Protein AF-A0A538M1I3-F1 (afdb_monomer)

Secondary structure (DSSP, 8-state):
-HHHHHHHHHHHHHHHHHHHHHHHH-TTHHHHHHHHHHHHHHTSSSSS-HHHHHIIIIITT--HHHHHHHHT-HHHHHHHHHHHHH-GGGTTSTTS--S-HHHHHHHHHHHHHHHHHHHHHHHHHHHHHHHHH-

Sequence (134 aa):
MLLALLVLLVFGTALGLVLSAVNVYLRDVQYLVEVGLLLWFWMTPIIYDWTKVHDKLVVSHHLTFLFQLYMANPLANIVLAFQRVLWPAGKGTIFYYSGDLYLRLAILLGCCLVFLWVGQRVFARSRGNFAQEL

Structure (mmCIF, N/CA/C/O backbone):
data_AF-A0A538M1I3-F1
#
_entry.id   AF-A0A538M1I3-F1
#
loop_
_atom_site.group_PDB
_atom_site.id
_atom_site.type_symbol
_atom_site.label_atom_id
_atom_site.label_alt_id
_atom_site.label_comp_id
_atom_site.label_asym_id
_atom_site.label_entity_id
_atom_site.label_seq_id
_atom_site.pdbx_PDB_ins_code
_atom_site.Cartn_x
_atom_site.Cartn_y
_atom_site.Cartn_z
_atom_site.occupancy
_atom_site.B_iso_or_equiv
_atom_site.auth_seq_id
_atom_site.auth_comp_id
_atom_site.auth_asym_id
_atom_site.auth_atom_id
_atom_site.pdbx_PDB_model_num
ATOM 1 N N . MET A 1 1 ? -4.756 -4.425 -15.610 1.00 82.56 1 MET A N 1
ATOM 2 C CA . MET A 1 1 ? -5.583 -3.315 -15.091 1.00 82.56 1 MET A CA 1
ATOM 3 C C . MET A 1 1 ? -6.663 -3.814 -14.147 1.00 82.56 1 MET A C 1
ATOM 5 O O . MET A 1 1 ? -6.556 -3.513 -12.971 1.00 82.56 1 MET A O 1
ATOM 9 N N . LEU A 1 2 ? -7.632 -4.619 -14.609 1.00 90.31 2 LEU A N 1
ATOM 10 C CA . LEU A 1 2 ? -8.751 -5.075 -13.767 1.00 90.31 2 LEU A CA 1
ATOM 11 C C . LEU A 1 2 ? -8.299 -5.737 -12.457 1.00 90.31 2 LEU A C 1
ATOM 13 O O . LEU A 1 2 ? -8.772 -5.368 -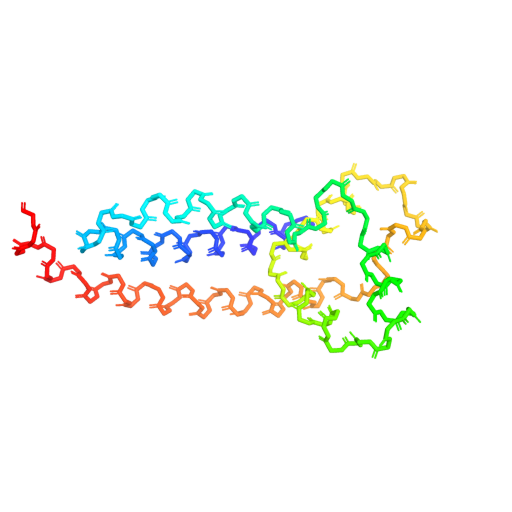11.392 1.00 90.31 2 LEU A O 1
ATOM 17 N N . LEU A 1 3 ? -7.324 -6.648 -12.523 1.00 91.56 3 LEU A N 1
ATOM 18 C CA . LEU A 1 3 ? -6.797 -7.312 -11.330 1.00 91.56 3 LEU A CA 1
ATOM 19 C C . LEU A 1 3 ? -6.197 -6.320 -10.317 1.00 91.56 3 LEU A C 1
ATOM 21 O O . LEU A 1 3 ? -6.478 -6.413 -9.133 1.00 91.56 3 LEU A O 1
ATOM 25 N N . ALA A 1 4 ? -5.428 -5.332 -10.780 1.00 92.69 4 ALA A N 1
ATOM 26 C CA . ALA A 1 4 ? -4.849 -4.309 -9.909 1.00 92.69 4 ALA A CA 1
ATOM 27 C C . ALA A 1 4 ? -5.924 -3.412 -9.274 1.00 92.69 4 ALA A C 1
ATOM 29 O O . ALA A 1 4 ? -5.816 -3.070 -8.101 1.00 92.69 4 ALA A O 1
ATOM 30 N N . LEU A 1 5 ? -6.981 -3.083 -10.026 1.00 94.31 5 LEU A N 1
ATOM 31 C CA . LEU A 1 5 ? -8.134 -2.348 -9.507 1.00 94.31 5 LEU A CA 1
ATOM 32 C C . LEU A 1 5 ? -8.855 -3.145 -8.411 1.00 94.31 5 LEU A C 1
ATOM 34 O O . LEU A 1 5 ? -9.174 -2.592 -7.365 1.00 94.31 5 LEU A O 1
ATOM 38 N N . LEU A 1 6 ? -9.070 -4.448 -8.621 1.00 95.50 6 LEU A N 1
ATOM 39 C CA . LEU A 1 6 ? -9.685 -5.320 -7.618 1.00 95.50 6 LEU A CA 1
ATOM 40 C C . LEU A 1 6 ? -8.845 -5.388 -6.341 1.00 95.50 6 LEU A C 1
ATOM 42 O O . LEU A 1 6 ? -9.389 -5.215 -5.254 1.00 95.50 6 LEU A O 1
ATOM 46 N N . VAL A 1 7 ? -7.526 -5.578 -6.462 1.00 95.25 7 VAL A N 1
ATOM 47 C CA . VAL A 1 7 ? -6.627 -5.578 -5.295 1.00 95.25 7 VAL A CA 1
ATOM 48 C C . VAL A 1 7 ? -6.711 -4.238 -4.562 1.00 95.25 7 VAL A C 1
ATOM 50 O O . VAL A 1 7 ? -6.848 -4.235 -3.343 1.00 95.25 7 VAL A O 1
ATOM 53 N N . LEU A 1 8 ? -6.700 -3.110 -5.282 1.00 95.81 8 LEU A N 1
ATOM 54 C CA . LEU A 1 8 ? -6.809 -1.774 -4.689 1.00 95.81 8 LEU A CA 1
ATOM 55 C C . LEU A 1 8 ? -8.115 -1.594 -3.905 1.00 95.81 8 LEU A C 1
ATOM 57 O O . LEU A 1 8 ? -8.081 -1.147 -2.761 1.00 95.81 8 LEU A O 1
ATOM 61 N N . LEU A 1 9 ? -9.253 -1.960 -4.499 1.00 96.69 9 LEU A N 1
ATOM 62 C CA . LEU A 1 9 ? -10.567 -1.818 -3.868 1.00 96.69 9 LEU A CA 1
ATOM 63 C C . LEU A 1 9 ? -10.700 -2.700 -2.624 1.00 96.69 9 LEU A C 1
ATOM 65 O O . LEU A 1 9 ? -11.142 -2.227 -1.577 1.00 96.69 9 LEU A O 1
ATOM 69 N N . VAL A 1 10 ? -10.293 -3.968 -2.721 1.00 96.50 10 VAL A N 1
ATOM 70 C CA . VAL A 1 10 ? -10.351 -4.919 -1.601 1.00 96.50 10 VAL A CA 1
ATOM 71 C C . VAL A 1 10 ? -9.416 -4.472 -0.478 1.00 96.50 10 VAL A C 1
ATOM 73 O O . VAL A 1 10 ? -9.839 -4.415 0.676 1.00 96.50 10 VAL A O 1
ATOM 76 N N . PHE A 1 11 ? -8.174 -4.106 -0.803 1.00 95.69 11 PHE A N 1
ATOM 77 C CA . PHE A 1 11 ? -7.192 -3.646 0.178 1.00 95.69 11 PHE A CA 1
ATOM 78 C C . PHE A 1 11 ? -7.628 -2.349 0.864 1.00 95.69 11 PHE A C 1
ATOM 80 O O . PHE A 1 11 ? -7.632 -2.284 2.092 1.00 95.69 11 PHE A O 1
ATOM 87 N N . GLY A 1 12 ? -8.048 -1.343 0.090 1.00 95.62 12 GLY A N 1
ATOM 88 C CA . GLY A 1 12 ? -8.517 -0.063 0.620 1.00 95.62 12 GLY A CA 1
ATOM 89 C C . GLY A 1 12 ? -9.741 -0.221 1.521 1.00 95.62 12 GLY A C 1
ATOM 90 O O . GLY A 1 12 ? -9.800 0.381 2.590 1.00 95.62 12 GLY A O 1
ATOM 91 N N . THR A 1 13 ? -10.677 -1.098 1.147 1.00 95.75 13 THR A N 1
ATOM 92 C CA . THR A 1 13 ? -11.867 -1.393 1.959 1.00 95.75 13 THR A CA 1
ATOM 93 C C . THR A 1 13 ? -11.501 -2.123 3.252 1.00 95.75 13 THR A C 1
ATOM 95 O O . THR A 1 13 ? -12.003 -1.772 4.317 1.00 95.75 13 THR A O 1
ATOM 98 N N . ALA A 1 14 ? -10.612 -3.117 3.188 1.00 95.06 14 ALA A N 1
ATOM 99 C CA . ALA A 1 14 ? -10.147 -3.846 4.367 1.00 95.06 14 ALA A CA 1
ATOM 100 C C . ALA A 1 14 ? -9.449 -2.913 5.363 1.00 95.06 14 ALA A C 1
ATOM 102 O O . ALA A 1 14 ? -9.763 -2.917 6.554 1.00 95.06 14 ALA A O 1
ATOM 103 N N . LEU A 1 15 ? -8.543 -2.076 4.858 1.00 94.12 15 LEU A N 1
ATOM 104 C CA . LEU A 1 15 ? -7.790 -1.118 5.653 1.00 94.12 15 LEU A CA 1
ATOM 105 C C . LEU A 1 15 ? -8.717 -0.040 6.234 1.00 94.12 15 LEU A C 1
ATOM 107 O O . LEU A 1 15 ? -8.643 0.236 7.428 1.00 94.12 15 LEU A O 1
ATOM 111 N N . GLY A 1 16 ? -9.648 0.494 5.439 1.00 93.44 16 GLY A N 1
ATOM 112 C CA . GLY A 1 16 ? -10.654 1.452 5.903 1.00 93.44 16 GLY A CA 1
ATOM 113 C C . GLY A 1 16 ? -11.568 0.885 6.993 1.00 93.44 16 GLY A C 1
ATOM 114 O O . GLY A 1 16 ? -11.818 1.559 7.991 1.00 93.44 16 GLY A O 1
ATOM 115 N N . LEU A 1 17 ? -12.011 -0.372 6.867 1.00 91.94 17 LEU A N 1
ATOM 116 C CA . LEU A 1 17 ? -12.801 -1.042 7.907 1.00 91.94 17 LEU A CA 1
ATOM 117 C C . LEU A 1 17 ? -12.026 -1.154 9.221 1.00 91.94 17 LEU A C 1
ATOM 119 O O . LEU A 1 17 ? -12.561 -0.805 10.271 1.00 91.94 17 LEU A O 1
ATOM 123 N N . VAL A 1 18 ? -10.768 -1.594 9.172 1.00 91.00 18 VAL A N 1
ATOM 124 C CA . VAL A 1 18 ? -9.937 -1.707 10.378 1.00 91.00 18 VAL A CA 1
ATOM 125 C C . VAL A 1 18 ? -9.692 -0.332 10.994 1.00 91.00 18 VAL A C 1
ATOM 127 O O . VAL A 1 18 ? -9.962 -0.147 12.176 1.00 91.00 18 VAL A O 1
ATOM 130 N N . LEU A 1 19 ? -9.247 0.648 10.207 1.00 91.06 19 LEU A N 1
ATOM 131 C CA . LEU A 1 19 ? -8.963 1.990 10.719 1.00 91.06 19 LEU A CA 1
ATOM 132 C C . LEU A 1 19 ? -10.205 2.676 11.285 1.00 91.06 19 LEU A C 1
ATOM 134 O O . LEU A 1 19 ? -10.114 3.292 12.341 1.00 91.06 19 LEU A O 1
ATOM 138 N N . SER A 1 20 ? -11.364 2.536 10.638 1.00 89.69 20 SER A N 1
ATOM 139 C CA . SER A 1 20 ? -12.614 3.105 11.152 1.00 89.69 20 SER A CA 1
ATOM 140 C C . SER A 1 20 ? -13.011 2.503 12.499 1.00 89.69 20 SER A C 1
ATOM 142 O O . SER A 1 20 ? -13.452 3.242 13.374 1.00 89.69 20 SER A O 1
ATOM 144 N N . ALA A 1 21 ? -12.794 1.197 12.705 1.00 87.75 21 ALA A N 1
ATOM 145 C CA . ALA A 1 21 ? -13.041 0.567 13.999 1.00 87.75 21 ALA A CA 1
ATOM 146 C C . ALA A 1 21 ? -12.116 1.120 15.087 1.00 87.75 21 ALA A C 1
ATOM 148 O O . ALA A 1 21 ? -12.577 1.381 16.193 1.00 87.75 21 ALA A O 1
ATOM 149 N N . VAL A 1 22 ? -10.828 1.311 14.782 1.00 87.31 22 VAL A N 1
ATOM 150 C CA . VAL A 1 22 ? -9.849 1.829 15.754 1.00 87.31 22 VAL A CA 1
ATOM 151 C C . VAL A 1 22 ? -10.090 3.313 16.047 1.00 87.31 22 VAL A C 1
ATOM 153 O O . VAL A 1 22 ? -9.980 3.726 17.198 1.00 87.31 22 VAL A O 1
ATOM 156 N N . ASN A 1 23 ? -10.477 4.102 15.044 1.00 88.00 23 ASN A N 1
ATOM 157 C CA . ASN A 1 23 ? -10.700 5.542 15.184 1.00 88.00 23 ASN A CA 1
ATOM 158 C C . ASN A 1 23 ? -11.813 5.899 16.184 1.00 88.00 23 ASN A C 1
ATOM 160 O O . ASN A 1 23 ? -11.778 6.976 16.770 1.00 88.00 23 ASN A O 1
ATOM 164 N N . VAL A 1 24 ? -12.791 5.009 16.398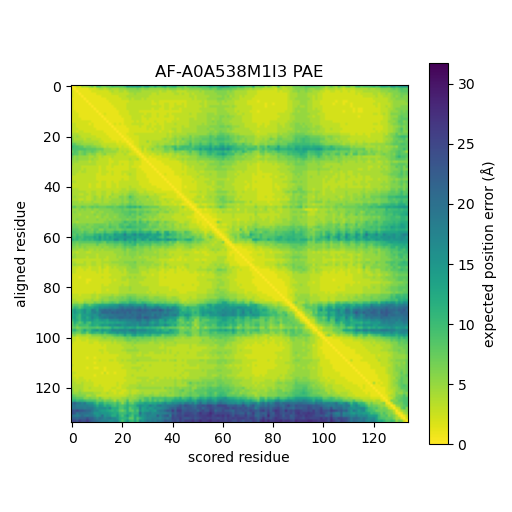 1.00 84.25 24 VAL A N 1
ATOM 165 C CA . VAL A 1 24 ? -13.838 5.224 17.413 1.00 84.25 24 VAL A CA 1
ATOM 166 C C . VAL A 1 24 ? -13.250 5.222 18.827 1.00 84.25 24 VAL A C 1
ATOM 168 O O . VAL A 1 24 ? -13.607 6.082 19.622 1.00 84.25 24 VAL A O 1
ATOM 171 N N . TYR A 1 25 ? -12.312 4.315 19.113 1.00 80.06 25 TYR A N 1
ATOM 172 C CA . TYR A 1 25 ? -11.653 4.219 20.423 1.00 80.06 25 TYR A CA 1
ATOM 173 C C . TYR A 1 25 ? -10.526 5.245 20.587 1.00 80.06 25 TYR A C 1
ATOM 175 O O . TYR A 1 25 ? -10.271 5.742 21.680 1.00 80.06 25 TYR A O 1
ATOM 183 N N . LEU A 1 26 ? -9.814 5.546 19.496 1.00 84.88 26 LEU A N 1
ATOM 184 C CA . LEU A 1 26 ? -8.632 6.403 19.494 1.00 84.88 26 LEU A CA 1
ATOM 185 C C . LEU A 1 26 ? -8.776 7.493 18.430 1.00 84.88 26 LEU A C 1
ATOM 187 O O . LEU A 1 26 ? -8.473 7.276 17.257 1.00 84.88 26 LEU A O 1
ATOM 191 N N . ARG A 1 27 ? -9.182 8.693 18.855 1.00 83.88 27 ARG A N 1
ATOM 192 C CA . ARG A 1 27 ? -9.368 9.847 17.955 1.00 83.88 27 ARG A CA 1
ATOM 193 C C . ARG A 1 27 ? -8.070 10.302 17.274 1.00 83.88 27 ARG A C 1
ATOM 195 O O . ARG A 1 27 ? -8.117 10.829 16.168 1.00 83.88 27 ARG A O 1
ATOM 202 N N . ASP A 1 28 ? -6.915 10.030 17.882 1.00 88.38 28 ASP A N 1
ATOM 203 C CA . ASP A 1 28 ? -5.603 10.408 17.337 1.00 88.38 28 ASP A CA 1
ATOM 204 C C . ASP A 1 28 ? -5.184 9.569 16.116 1.00 88.38 28 ASP A C 1
ATOM 206 O O . ASP A 1 28 ? -4.245 9.925 15.399 1.00 88.38 28 ASP A O 1
ATOM 210 N N . VAL A 1 29 ? -5.892 8.466 15.836 1.00 89.38 29 VAL A N 1
ATOM 211 C CA . VAL A 1 29 ? -5.624 7.605 14.674 1.00 89.38 29 VAL A CA 1
ATOM 212 C C . VAL A 1 29 ? -5.760 8.378 13.372 1.00 89.38 29 VAL A C 1
ATOM 214 O O . VAL A 1 29 ? -4.980 8.126 12.458 1.00 89.38 29 VAL A O 1
ATOM 217 N N . GLN A 1 30 ? -6.678 9.342 13.280 1.00 88.88 30 GLN A N 1
ATOM 218 C CA . GLN A 1 30 ? -6.834 10.152 12.073 1.00 88.88 30 GLN A CA 1
ATOM 219 C C . GLN A 1 30 ? -5.516 10.837 11.672 1.00 88.88 30 GLN A C 1
ATOM 221 O O . GLN A 1 30 ? -5.070 10.693 10.533 1.00 88.88 30 GLN A O 1
ATOM 226 N N . TYR A 1 31 ? -4.851 11.503 12.619 1.00 92.62 31 TYR A N 1
ATOM 227 C CA . TYR A 1 31 ? -3.572 12.172 12.365 1.00 92.62 31 TYR A CA 1
ATOM 228 C C . TYR A 1 31 ? -2.465 11.171 12.008 1.00 92.62 31 TYR A C 1
ATOM 230 O O . TYR A 1 31 ? -1.671 11.408 11.096 1.00 92.62 31 TYR A O 1
ATOM 238 N N . LEU A 1 32 ? -2.426 10.017 12.683 1.00 93.31 32 LEU A N 1
ATOM 239 C CA . LEU A 1 32 ? -1.454 8.962 12.379 1.00 93.31 32 LEU A CA 1
ATOM 240 C C . LEU A 1 32 ? -1.648 8.377 10.978 1.00 93.31 32 LEU A C 1
ATOM 242 O O . LEU A 1 32 ? -0.667 8.062 10.307 1.00 93.31 32 LEU A O 1
ATOM 246 N N . VAL A 1 33 ? -2.893 8.238 10.525 1.00 93.31 33 VAL A N 1
ATOM 247 C CA . VAL A 1 33 ? -3.217 7.730 9.189 1.00 93.31 33 VAL A CA 1
ATOM 248 C C . VAL A 1 33 ? -2.765 8.714 8.119 1.00 93.31 33 VAL A C 1
ATOM 250 O O . VAL A 1 33 ? -2.174 8.282 7.133 1.00 93.31 33 VAL A O 1
ATOM 253 N N . GLU A 1 34 ? -2.967 10.017 8.314 1.00 92.56 34 GLU A N 1
ATOM 254 C CA . GLU A 1 34 ? -2.482 11.042 7.379 1.00 92.56 34 GLU A CA 1
ATOM 255 C C . GLU A 1 34 ? -0.956 10.984 7.213 1.00 92.56 34 GLU A C 1
ATOM 257 O O . GLU A 1 34 ? -0.451 10.874 6.090 1.00 92.56 34 GLU A O 1
ATOM 262 N N . VAL A 1 35 ? -0.213 10.966 8.325 1.00 95.19 35 VAL A N 1
ATOM 263 C CA . VAL A 1 35 ? 1.255 10.850 8.300 1.00 95.19 35 VAL A CA 1
ATOM 264 C C . VAL A 1 35 ? 1.691 9.500 7.723 1.00 95.19 35 VAL A C 1
ATOM 266 O O . VAL A 1 35 ? 2.620 9.430 6.916 1.00 95.19 35 VAL A O 1
ATOM 269 N N . GLY A 1 36 ? 1.001 8.419 8.088 1.00 94.06 36 GLY A N 1
ATOM 270 C CA . GLY A 1 36 ? 1.275 7.074 7.596 1.00 94.06 36 GLY A CA 1
ATOM 271 C C . GLY A 1 36 ? 1.090 6.952 6.085 1.00 94.06 36 GLY A C 1
ATOM 272 O O . GLY A 1 36 ? 1.941 6.370 5.418 1.00 94.06 36 GLY A O 1
ATOM 273 N N . LEU A 1 37 ? 0.032 7.543 5.524 1.00 93.56 37 LEU A N 1
ATOM 274 C CA . LEU A 1 37 ? -0.208 7.573 4.079 1.00 93.56 37 LEU A CA 1
ATOM 275 C C . LEU A 1 37 ? 0.848 8.401 3.344 1.00 93.56 37 LEU A C 1
ATOM 277 O O . LEU A 1 37 ? 1.296 7.986 2.272 1.00 93.56 37 LEU A O 1
ATOM 281 N N . LEU A 1 38 ? 1.293 9.521 3.924 1.00 94.69 38 LEU A N 1
ATOM 282 C CA . LEU A 1 38 ? 2.397 10.304 3.369 1.00 94.69 38 LEU A CA 1
ATOM 283 C C . LEU A 1 38 ? 3.684 9.472 3.303 1.00 94.69 38 LEU A C 1
ATOM 285 O O . LEU A 1 38 ? 4.343 9.437 2.265 1.00 94.69 38 LEU A O 1
ATOM 289 N N . LEU A 1 39 ? 4.031 8.757 4.375 1.00 93.75 39 LEU A N 1
ATOM 290 C CA . LEU A 1 39 ? 5.181 7.848 4.372 1.00 93.75 39 LEU A CA 1
ATOM 291 C C . LEU A 1 39 ? 4.996 6.713 3.354 1.00 93.75 39 LEU A C 1
ATOM 293 O O . LEU A 1 39 ? 5.917 6.405 2.594 1.00 93.75 39 LEU A O 1
ATOM 297 N N . TRP A 1 40 ? 3.797 6.130 3.285 1.00 93.75 40 TRP A N 1
ATOM 298 C CA . TRP A 1 40 ? 3.481 5.040 2.361 1.00 93.75 40 TRP A CA 1
ATOM 299 C C . TRP A 1 40 ? 3.626 5.467 0.899 1.00 93.75 40 TRP A C 1
ATOM 301 O O . TRP A 1 40 ? 4.147 4.697 0.091 1.00 93.75 40 TRP A O 1
ATOM 311 N N . PHE A 1 41 ? 3.233 6.700 0.563 1.00 92.12 41 PHE A N 1
ATOM 312 C CA . PHE A 1 41 ? 3.425 7.281 -0.765 1.00 92.12 41 PHE A CA 1
ATOM 313 C C . PHE A 1 41 ? 4.897 7.207 -1.193 1.00 92.12 41 PHE A C 1
ATOM 315 O O . PHE A 1 41 ? 5.199 6.671 -2.260 1.00 92.12 41 PHE A O 1
ATOM 322 N N . TRP A 1 42 ? 5.824 7.632 -0.329 1.00 90.19 42 TRP A N 1
ATOM 323 C CA . TRP A 1 42 ? 7.267 7.573 -0.601 1.00 90.19 42 TRP A CA 1
ATOM 324 C C . TRP A 1 42 ? 7.823 6.146 -0.630 1.00 90.19 42 TRP A C 1
ATOM 326 O O . TRP A 1 42 ? 8.737 5.847 -1.402 1.00 90.19 42 TRP A O 1
ATOM 336 N N . MET A 1 43 ? 7.250 5.236 0.157 1.00 87.88 43 MET A N 1
ATOM 337 C CA . MET A 1 43 ? 7.604 3.813 0.135 1.00 87.88 43 MET A CA 1
ATOM 338 C C . MET A 1 43 ? 7.131 3.081 -1.128 1.00 87.88 43 MET A C 1
ATOM 340 O O . MET A 1 43 ? 7.470 1.915 -1.311 1.00 87.88 43 MET A O 1
ATOM 344 N N . THR A 1 44 ? 6.354 3.723 -1.999 1.00 90.94 44 THR A N 1
ATOM 345 C CA . THR A 1 44 ? 5.865 3.128 -3.249 1.00 90.94 44 THR A CA 1
ATOM 346 C C . THR A 1 44 ? 6.451 3.834 -4.472 1.00 90.94 44 THR A C 1
ATOM 348 O O . THR A 1 44 ? 6.677 5.043 -4.425 1.00 90.94 44 THR A O 1
ATOM 351 N N . PRO A 1 45 ? 6.697 3.118 -5.587 1.00 88.94 45 PRO A N 1
ATOM 352 C CA . PRO A 1 45 ? 7.325 3.686 -6.778 1.00 88.94 45 PRO A CA 1
ATOM 353 C C . PRO A 1 45 ? 6.295 4.459 -7.612 1.00 88.94 45 PRO A C 1
ATOM 355 O O . PRO A 1 45 ? 5.913 4.044 -8.704 1.00 88.94 45 PRO A O 1
ATOM 358 N N . ILE A 1 46 ? 5.784 5.563 -7.060 1.00 87.44 46 ILE A N 1
ATOM 359 C CA . ILE A 1 46 ? 4.775 6.406 -7.718 1.00 87.44 46 ILE A CA 1
ATOM 360 C C . ILE A 1 46 ? 5.449 7.427 -8.634 1.00 87.44 46 ILE A C 1
ATOM 362 O O . ILE A 1 46 ? 5.107 7.516 -9.810 1.00 87.44 46 ILE A O 1
ATOM 366 N N . ILE A 1 47 ? 6.408 8.181 -8.090 1.00 87.44 47 ILE A N 1
ATOM 367 C CA . ILE A 1 47 ? 7.116 9.267 -8.793 1.00 87.44 47 ILE A CA 1
ATOM 368 C C . ILE A 1 47 ? 8.529 8.879 -9.241 1.00 87.44 47 ILE A C 1
ATOM 370 O O . ILE A 1 47 ? 9.210 9.657 -9.905 1.00 87.44 47 ILE A O 1
ATOM 374 N N . TYR A 1 48 ? 8.995 7.700 -8.834 1.00 85.69 48 TYR A N 1
ATOM 375 C CA . TYR A 1 48 ? 10.313 7.176 -9.160 1.00 85.69 48 TYR A CA 1
ATOM 376 C C . TYR A 1 48 ? 10.205 5.742 -9.670 1.00 85.69 48 TYR A C 1
ATOM 378 O O . TYR A 1 48 ? 9.259 5.018 -9.363 1.00 85.69 48 TYR A O 1
ATOM 386 N N . ASP A 1 49 ? 11.225 5.327 -10.413 1.00 84.25 49 ASP A N 1
ATOM 387 C CA . ASP A 1 49 ? 11.277 4.008 -11.025 1.00 84.25 49 ASP A CA 1
ATOM 388 C C . ASP A 1 49 ? 11.684 2.923 -10.028 1.00 84.25 49 ASP A C 1
ATOM 390 O O . ASP A 1 49 ? 12.612 3.097 -9.232 1.00 84.25 49 ASP A O 1
ATOM 394 N N . TRP A 1 50 ? 11.052 1.754 -10.132 1.00 85.50 50 TRP A N 1
ATOM 395 C CA . TRP A 1 50 ? 11.387 0.593 -9.302 1.00 85.50 50 TRP A CA 1
ATOM 396 C C . TRP A 1 50 ? 12.835 0.113 -9.503 1.00 85.50 50 TRP A C 1
ATOM 398 O O . TRP A 1 50 ? 13.425 -0.444 -8.577 1.00 85.50 50 TRP A O 1
ATOM 408 N N . THR A 1 51 ? 13.425 0.357 -10.680 1.00 85.25 51 THR A N 1
ATOM 409 C CA . THR A 1 51 ? 14.818 0.005 -10.994 1.00 85.25 51 THR A CA 1
ATOM 410 C C . THR A 1 51 ? 15.801 0.704 -10.072 1.00 85.25 51 THR A C 1
ATOM 412 O O . THR A 1 51 ? 16.717 0.067 -9.575 1.00 85.25 51 THR A O 1
ATOM 415 N N . LYS A 1 52 ? 15.563 1.975 -9.725 1.00 85.38 52 LYS A N 1
ATOM 416 C CA . LYS A 1 52 ? 16.429 2.721 -8.796 1.00 85.38 52 LYS A CA 1
ATOM 417 C C . LYS A 1 52 ? 16.478 2.062 -7.417 1.00 85.38 52 LYS A C 1
ATOM 419 O O . LYS A 1 52 ? 17.523 2.047 -6.769 1.00 85.38 52 LYS A O 1
ATOM 424 N N . VAL A 1 53 ? 15.350 1.505 -6.972 1.00 84.62 53 VAL A N 1
ATOM 425 C CA . VAL A 1 53 ? 15.262 0.763 -5.707 1.00 84.62 53 VAL A CA 1
ATOM 426 C C . VAL A 1 53 ? 15.961 -0.587 -5.827 1.00 84.62 53 VAL A C 1
ATOM 428 O O . VAL A 1 53 ? 16.732 -0.952 -4.941 1.00 84.62 53 VAL A O 1
ATOM 431 N N . HIS A 1 54 ? 15.730 -1.307 -6.926 1.00 85.38 54 HIS A N 1
ATOM 432 C CA . HIS A 1 54 ? 16.397 -2.576 -7.201 1.00 85.38 54 HIS A CA 1
ATOM 433 C C . HIS A 1 54 ? 17.922 -2.419 -7.249 1.00 85.38 54 HIS A C 1
ATOM 435 O O . HIS A 1 54 ? 18.632 -3.135 -6.549 1.00 85.38 54 HIS A O 1
ATOM 441 N N . ASP A 1 55 ? 18.433 -1.444 -7.995 1.00 85.12 55 ASP A N 1
ATOM 442 C CA . ASP A 1 55 ? 19.867 -1.221 -8.164 1.00 85.12 55 ASP A CA 1
ATOM 443 C C . ASP A 1 55 ? 20.520 -0.849 -6.831 1.00 85.12 55 ASP A C 1
ATOM 445 O O . ASP A 1 55 ? 21.528 -1.433 -6.433 1.00 85.12 55 ASP A O 1
ATOM 449 N N . LYS A 1 56 ? 19.896 0.046 -6.059 1.00 85.94 56 LYS A N 1
ATOM 450 C CA . LYS A 1 56 ? 20.444 0.460 -4.765 1.00 85.94 56 LYS A CA 1
ATOM 451 C C . LYS A 1 56 ? 20.439 -0.666 -3.725 1.00 85.94 56 LYS A C 1
ATOM 453 O O . LYS A 1 56 ? 21.393 -0.780 -2.955 1.00 85.94 56 LYS A O 1
ATOM 458 N N . LEU A 1 57 ? 19.381 -1.478 -3.674 1.00 84.62 57 LEU A N 1
ATOM 459 C CA . LEU A 1 57 ? 19.243 -2.535 -2.665 1.00 84.62 57 LEU A CA 1
ATOM 460 C C . LEU A 1 57 ? 19.962 -3.823 -3.065 1.00 84.62 57 LEU A C 1
ATOM 462 O O . LEU A 1 57 ? 20.700 -4.383 -2.260 1.00 84.62 57 LEU A O 1
ATOM 466 N N . VAL A 1 58 ? 19.757 -4.295 -4.292 1.00 84.19 58 VAL A N 1
ATOM 467 C CA . VAL A 1 58 ? 20.238 -5.600 -4.762 1.00 84.19 58 VAL A CA 1
ATOM 468 C C . VAL A 1 58 ? 21.643 -5.495 -5.341 1.00 84.19 58 VAL A C 1
ATOM 470 O O . VAL A 1 58 ? 22.496 -6.308 -4.995 1.00 84.19 58 VAL A O 1
ATOM 473 N N . VAL A 1 59 ? 21.908 -4.495 -6.187 1.00 78.94 59 VAL A N 1
ATOM 474 C CA . VAL A 1 59 ? 23.209 -4.375 -6.866 1.00 78.94 59 VAL A CA 1
ATOM 475 C C . VAL A 1 59 ? 24.249 -3.744 -5.944 1.00 78.94 59 VAL A C 1
ATOM 477 O O . VAL A 1 59 ? 25.350 -4.270 -5.834 1.00 78.94 59 VAL A O 1
ATOM 480 N N . SER A 1 60 ? 23.916 -2.653 -5.246 1.00 81.44 60 SER A N 1
ATOM 481 C CA . SER A 1 60 ? 24.897 -1.957 -4.399 1.00 81.44 60 SER A CA 1
ATOM 482 C C . SER A 1 60 ? 25.094 -2.583 -3.015 1.00 81.44 60 SER A C 1
ATOM 484 O O . SER A 1 60 ? 26.193 -2.505 -2.480 1.00 81.44 60 SER A O 1
ATOM 486 N N . HIS A 1 61 ? 24.049 -3.165 -2.417 1.00 80.00 61 HIS A N 1
ATOM 487 C CA . HIS A 1 61 ? 24.102 -3.656 -1.030 1.00 80.00 61 HIS A CA 1
ATOM 488 C C . HIS A 1 61 ? 23.828 -5.163 -0.893 1.00 80.00 61 HIS A C 1
ATOM 490 O O . HIS A 1 61 ? 23.897 -5.685 0.216 1.00 80.00 61 HIS A O 1
ATOM 496 N N . HIS A 1 62 ? 23.513 -5.875 -1.985 1.00 82.12 62 HIS A N 1
ATOM 497 C CA . HIS A 1 62 ? 23.150 -7.303 -1.976 1.00 82.12 62 HIS A CA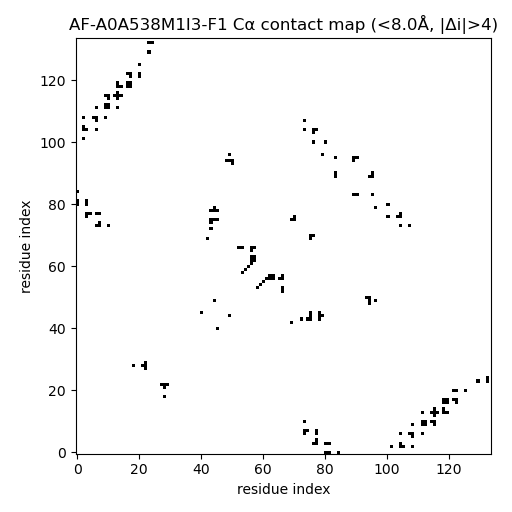 1
ATOM 498 C C . HIS A 1 62 ? 21.986 -7.667 -1.030 1.00 82.12 62 HIS A C 1
ATOM 500 O O . HIS A 1 62 ? 21.826 -8.812 -0.608 1.00 82.12 62 HIS A O 1
ATOM 506 N N . LEU A 1 63 ? 21.112 -6.703 -0.732 1.00 87.44 63 LEU A N 1
ATOM 507 C CA . LEU A 1 63 ? 19.966 -6.840 0.166 1.00 87.44 63 LEU A CA 1
ATOM 508 C C . LEU A 1 63 ? 18.710 -7.301 -0.587 1.00 87.44 63 LEU A C 1
ATOM 510 O O . LEU A 1 63 ? 17.665 -6.645 -0.568 1.00 87.44 63 LEU A O 1
ATOM 514 N N . THR A 1 64 ? 18.785 -8.466 -1.233 1.00 85.06 64 THR A N 1
ATOM 515 C CA . THR A 1 64 ? 17.671 -9.047 -2.008 1.00 85.06 64 THR A CA 1
ATOM 516 C C . THR A 1 64 ? 16.406 -9.238 -1.169 1.00 85.06 64 THR A C 1
ATOM 518 O O . THR A 1 64 ? 15.296 -9.029 -1.657 1.00 85.06 64 THR A O 1
ATOM 521 N N . PHE A 1 65 ? 16.556 -9.575 0.115 1.00 85.94 65 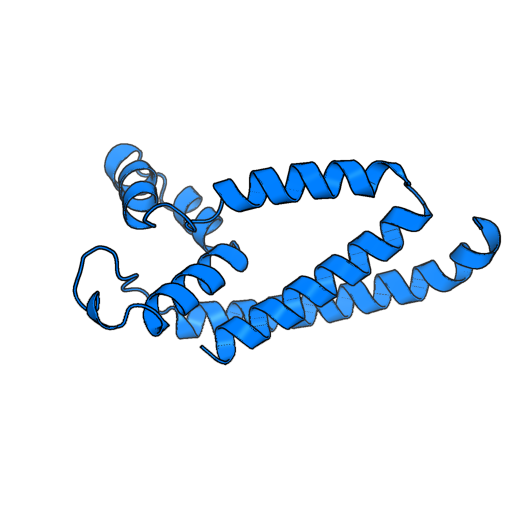PHE A N 1
ATOM 522 C CA . PHE A 1 65 ? 15.434 -9.701 1.047 1.00 85.94 65 PHE A CA 1
ATOM 523 C C . PHE A 1 65 ? 14.656 -8.387 1.204 1.00 85.94 65 PHE A C 1
ATOM 525 O O . PHE A 1 65 ? 13.427 -8.383 1.164 1.00 85.94 65 PHE A O 1
ATOM 532 N N . LEU A 1 66 ? 15.363 -7.260 1.316 1.00 86.44 66 LEU A N 1
ATOM 533 C CA . LEU A 1 66 ? 14.743 -5.947 1.489 1.00 86.44 66 LEU A CA 1
ATOM 534 C C . LEU A 1 66 ? 13.960 -5.532 0.238 1.00 86.44 66 LEU A C 1
ATOM 536 O O . LEU A 1 66 ? 12.881 -4.953 0.341 1.00 86.44 66 LEU A O 1
ATOM 540 N N . PHE A 1 67 ? 14.459 -5.901 -0.944 1.00 86.69 67 PHE A N 1
ATOM 541 C CA . PHE A 1 67 ? 13.730 -5.715 -2.195 1.00 86.69 67 PHE A CA 1
ATOM 542 C C . PHE A 1 67 ? 12.472 -6.598 -2.280 1.00 86.69 67 PHE A C 1
ATOM 544 O O . PHE A 1 67 ? 11.429 -6.135 -2.740 1.00 86.69 67 PHE A O 1
ATOM 551 N N . GLN A 1 68 ? 12.518 -7.845 -1.798 1.00 85.75 68 GLN A N 1
ATOM 552 C CA . GLN A 1 68 ? 11.318 -8.691 -1.735 1.00 85.75 68 GLN A CA 1
ATOM 553 C C . GLN A 1 68 ? 10.285 -8.138 -0.749 1.00 85.75 68 GLN A C 1
ATOM 555 O O . GLN A 1 68 ? 9.097 -8.151 -1.062 1.00 85.75 68 GLN A O 1
ATOM 560 N N . LEU A 1 69 ? 10.722 -7.597 0.393 1.00 87.19 69 LEU A N 1
ATOM 561 C CA . LEU A 1 69 ? 9.840 -6.922 1.347 1.00 87.19 69 LEU A CA 1
ATOM 562 C C . LEU A 1 69 ? 9.201 -5.668 0.732 1.00 87.19 69 LEU A C 1
ATOM 564 O O . LEU A 1 69 ? 7.998 -5.459 0.862 1.00 87.19 69 LEU A O 1
ATOM 568 N N . TYR A 1 70 ? 9.978 -4.876 -0.010 1.00 87.38 70 TYR A N 1
ATOM 569 C CA . TYR A 1 70 ? 9.462 -3.749 -0.786 1.00 87.38 70 TYR A CA 1
ATOM 570 C C . TYR A 1 70 ? 8.397 -4.200 -1.801 1.00 87.38 70 TYR A C 1
ATOM 572 O O . TYR A 1 70 ? 7.309 -3.629 -1.875 1.00 87.38 70 TYR A O 1
ATOM 580 N N . MET A 1 71 ? 8.671 -5.282 -2.535 1.00 86.94 71 MET A N 1
ATOM 581 C CA . MET A 1 71 ? 7.736 -5.884 -3.491 1.00 86.94 71 MET A CA 1
ATOM 582 C C . MET A 1 71 ? 6.575 -6.648 -2.837 1.00 86.94 71 MET A C 1
ATOM 584 O O . MET A 1 71 ? 5.652 -7.045 -3.548 1.00 86.94 71 MET A O 1
ATOM 588 N N . ALA A 1 72 ? 6.581 -6.859 -1.521 1.00 87.75 72 ALA A N 1
ATOM 589 C CA . ALA A 1 72 ? 5.446 -7.416 -0.787 1.00 87.75 72 ALA A CA 1
ATOM 590 C C . ALA A 1 72 ? 4.357 -6.360 -0.526 1.00 87.75 72 ALA A C 1
ATOM 592 O O . ALA A 1 72 ? 3.219 -6.713 -0.227 1.00 87.75 72 ALA A O 1
ATOM 593 N N . ASN A 1 73 ? 4.675 -5.070 -0.684 1.00 91.19 73 ASN A N 1
ATOM 594 C CA . ASN A 1 73 ? 3.710 -3.985 -0.560 1.00 91.19 73 ASN A CA 1
ATOM 595 C C . ASN A 1 73 ? 2.632 -4.083 -1.667 1.00 91.19 73 ASN A C 1
ATOM 597 O O . ASN A 1 73 ? 2.968 -3.983 -2.858 1.00 91.19 73 ASN A O 1
ATOM 601 N N . PRO A 1 74 ? 1.335 -4.229 -1.319 1.00 90.56 74 PRO A N 1
ATOM 602 C CA . PRO A 1 74 ? 0.268 -4.322 -2.311 1.00 90.56 74 PRO A CA 1
ATOM 603 C C . PRO A 1 74 ? 0.207 -3.090 -3.218 1.00 90.56 74 PRO A C 1
ATOM 605 O O . PRO A 1 74 ? 0.067 -3.231 -4.435 1.00 90.56 74 PRO A O 1
ATOM 608 N N . LEU A 1 75 ? 0.387 -1.887 -2.654 1.00 92.81 75 LEU A N 1
ATOM 609 C CA . LEU A 1 75 ? 0.318 -0.642 -3.421 1.00 92.81 75 LEU A CA 1
ATOM 610 C C . LEU A 1 75 ? 1.449 -0.521 -4.442 1.00 92.81 75 LEU A C 1
ATOM 612 O O . LEU A 1 75 ? 1.207 -0.039 -5.544 1.00 92.81 75 LEU A O 1
ATOM 616 N N . ALA A 1 76 ? 2.651 -1.020 -4.137 1.00 92.19 76 ALA A N 1
ATOM 617 C CA . ALA A 1 76 ? 3.750 -1.006 -5.099 1.00 92.19 76 ALA A CA 1
ATOM 618 C C . ALA A 1 76 ? 3.401 -1.819 -6.359 1.00 92.19 76 ALA A C 1
ATOM 620 O O . ALA A 1 76 ? 3.564 -1.340 -7.480 1.00 92.19 76 ALA A O 1
ATOM 621 N N . ASN A 1 77 ? 2.841 -3.019 -6.185 1.00 91.81 77 ASN A N 1
ATOM 622 C C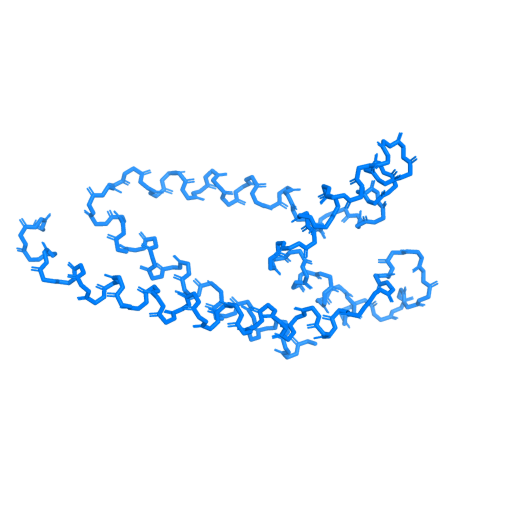A . ASN A 1 77 ? 2.432 -3.876 -7.303 1.00 91.81 77 ASN A CA 1
ATOM 623 C C . ASN A 1 77 ? 1.246 -3.291 -8.081 1.00 91.81 77 ASN A C 1
ATOM 625 O O . ASN A 1 77 ? 1.201 -3.392 -9.309 1.00 91.81 77 ASN A O 1
ATOM 629 N N . ILE A 1 78 ? 0.297 -2.664 -7.381 1.00 92.44 78 ILE A N 1
ATOM 630 C CA . ILE A 1 78 ? -0.833 -1.969 -8.003 1.00 92.44 78 ILE A CA 1
ATOM 631 C C . ILE A 1 78 ? -0.325 -0.838 -8.903 1.00 92.44 78 ILE A C 1
ATOM 633 O O . ILE A 1 78 ? -0.677 -0.798 -10.082 1.00 92.44 78 ILE A O 1
ATOM 637 N N . VAL A 1 79 ? 0.530 0.043 -8.379 1.00 91.56 79 VAL A N 1
ATOM 638 C CA . VAL A 1 79 ? 1.075 1.194 -9.117 1.00 91.56 79 VAL A CA 1
ATOM 639 C C . VAL A 1 79 ? 1.836 0.736 -10.359 1.00 91.56 79 VAL A C 1
ATOM 641 O O . VAL A 1 79 ? 1.553 1.225 -11.453 1.00 91.56 79 VAL A O 1
ATOM 644 N N . LEU A 1 80 ? 2.706 -0.272 -10.232 1.00 90.06 80 LEU A N 1
ATOM 645 C CA . LEU A 1 80 ? 3.420 -0.851 -11.376 1.00 90.06 80 LEU A CA 1
ATOM 646 C C . LEU A 1 80 ? 2.464 -1.402 -12.442 1.00 90.06 80 LEU A C 1
ATOM 648 O O . LEU A 1 80 ? 2.700 -1.258 -13.643 1.00 90.06 80 LEU A O 1
ATOM 652 N N . ALA A 1 81 ? 1.354 -2.012 -12.026 1.00 90.19 81 ALA A N 1
ATOM 653 C CA . ALA A 1 81 ? 0.356 -2.540 -12.947 1.00 90.19 81 ALA A CA 1
ATOM 654 C C . ALA A 1 81 ? -0.440 -1.443 -13.663 1.00 90.19 81 ALA A C 1
ATOM 656 O O . ALA A 1 81 ? -0.813 -1.631 -14.824 1.00 90.19 81 ALA A O 1
ATOM 657 N N . PHE A 1 82 ? -0.694 -0.315 -12.997 1.00 89.62 82 PHE A N 1
ATOM 658 C CA . PHE A 1 82 ? -1.298 0.863 -13.617 1.00 89.62 82 PHE A CA 1
ATOM 659 C C . PHE A 1 82 ? -0.331 1.532 -14.594 1.00 89.62 82 PHE A C 1
ATOM 661 O O . PHE A 1 82 ? -0.704 1.730 -15.749 1.00 89.62 82 PHE A O 1
ATOM 668 N N . GLN A 1 83 ? 0.917 1.782 -14.191 1.00 87.06 83 GLN A N 1
ATOM 669 C CA . GLN A 1 83 ? 1.960 2.341 -15.061 1.00 87.06 83 GLN A CA 1
ATOM 670 C C . GLN A 1 83 ? 2.144 1.495 -16.331 1.00 87.06 83 GLN A C 1
ATOM 672 O O . GLN A 1 83 ? 2.143 2.031 -17.437 1.00 87.06 83 GLN A O 1
ATOM 677 N N . ARG A 1 84 ? 2.177 0.161 -16.199 1.00 84.25 84 ARG A N 1
ATOM 678 C CA . ARG A 1 84 ? 2.279 -0.784 -17.327 1.00 84.25 84 ARG A CA 1
ATOM 679 C C . ARG A 1 84 ? 1.146 -0.665 -18.353 1.00 84.25 84 ARG A C 1
ATOM 681 O O . ARG A 1 84 ? 1.354 -0.975 -19.526 1.00 84.25 84 ARG A O 1
ATOM 688 N N . VAL A 1 85 ? -0.059 -0.296 -17.921 1.00 85.44 85 VAL A N 1
ATOM 689 C CA . VAL A 1 85 ? -1.237 -0.196 -18.798 1.00 85.44 85 VAL A CA 1
ATOM 690 C C . VAL A 1 85 ? -1.397 1.212 -19.358 1.00 85.44 85 VAL A C 1
ATOM 692 O O . VAL A 1 85 ? -1.716 1.352 -20.534 1.00 85.44 85 VAL A O 1
ATOM 695 N N . LEU A 1 86 ? -1.162 2.233 -18.533 1.00 85.81 86 LEU A N 1
ATOM 696 C CA . LEU A 1 86 ? -1.312 3.641 -18.905 1.00 85.81 86 LEU A CA 1
ATOM 697 C C . LEU A 1 86 ? -0.157 4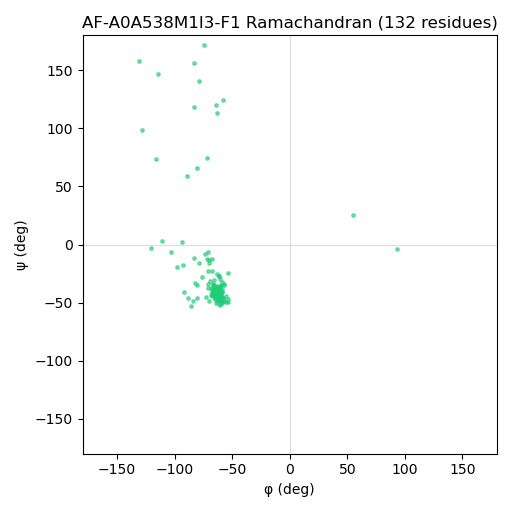.142 -19.778 1.00 85.81 86 LEU A C 1
ATOM 699 O O . LEU A 1 86 ? -0.365 5.020 -20.610 1.00 85.81 86 LEU A O 1
ATOM 703 N N . TRP A 1 87 ? 1.034 3.553 -19.643 1.00 82.75 87 TRP A N 1
ATOM 704 C CA . TRP A 1 87 ? 2.201 3.853 -20.469 1.00 82.75 87 TRP A CA 1
ATOM 705 C C . TRP A 1 87 ? 2.617 2.618 -21.298 1.00 82.75 87 TRP A C 1
ATOM 707 O O . TRP A 1 87 ? 3.618 1.956 -21.013 1.00 82.75 87 TRP A O 1
ATOM 717 N N . PRO A 1 88 ? 1.868 2.256 -22.356 1.00 72.06 88 PRO A N 1
ATOM 718 C CA . PRO A 1 88 ? 2.207 1.107 -23.194 1.00 72.06 88 PRO A CA 1
ATOM 719 C C . PRO A 1 88 ? 3.453 1.347 -24.065 1.00 72.06 88 PRO A C 1
ATOM 721 O O . PRO A 1 88 ? 4.116 0.382 -24.438 1.00 72.06 88 PRO A O 1
ATOM 724 N N . ALA A 1 89 ? 3.807 2.608 -24.343 1.00 68.81 89 ALA A N 1
ATOM 725 C CA . ALA A 1 89 ? 4.982 2.995 -25.135 1.00 68.81 89 ALA A CA 1
ATOM 726 C C . ALA A 1 89 ? 6.332 2.688 -24.450 1.00 68.81 89 ALA A C 1
ATOM 728 O O . ALA A 1 89 ? 7.378 2.741 -25.081 1.00 68.81 89 ALA A O 1
ATOM 729 N N . GLY A 1 90 ? 6.316 2.358 -23.157 1.00 64.75 90 GLY A N 1
ATOM 730 C CA . GLY A 1 90 ? 7.498 2.019 -22.355 1.00 64.75 90 GLY A CA 1
ATOM 731 C C . GLY A 1 90 ? 7.780 0.518 -22.293 1.00 64.75 90 GLY A C 1
ATOM 732 O O . GLY A 1 90 ? 8.710 0.096 -21.602 1.00 64.75 90 GLY A O 1
ATOM 733 N N . LYS A 1 91 ? 6.984 -0.309 -22.985 1.00 63.41 91 LYS A N 1
ATOM 734 C CA . LYS A 1 91 ? 7.217 -1.756 -23.090 1.00 63.41 91 LYS A CA 1
ATOM 735 C C . LYS A 1 91 ? 8.601 -2.017 -23.695 1.00 63.41 91 LYS A C 1
ATOM 737 O O . LYS A 1 91 ? 8.892 -1.543 -24.784 1.00 63.41 91 LYS A O 1
ATOM 742 N N . GLY A 1 92 ? 9.434 -2.781 -22.986 1.00 63.75 92 GLY A N 1
ATOM 743 C CA . GLY A 1 92 ? 10.807 -3.104 -23.401 1.00 63.75 92 GLY A CA 1
ATOM 744 C C . GLY A 1 92 ? 11.888 -2.163 -22.856 1.00 63.75 92 GLY A C 1
ATOM 745 O O . GLY A 1 92 ? 13.069 -2.425 -23.054 1.00 63.75 92 GLY A O 1
ATOM 746 N N . THR A 1 93 ? 11.515 -1.104 -22.135 1.00 69.81 93 THR A N 1
ATOM 747 C CA . THR A 1 93 ? 12.477 -0.271 -21.395 1.00 69.81 93 THR A CA 1
ATOM 748 C C . THR A 1 93 ? 12.804 -0.895 -20.035 1.00 69.81 93 THR A C 1
ATOM 750 O O . THR A 1 93 ? 11.986 -1.624 -19.474 1.00 69.81 93 THR A O 1
ATOM 753 N N . ILE A 1 94 ? 13.974 -0.571 -19.469 1.00 65.12 94 ILE A N 1
ATOM 754 C CA . ILE A 1 94 ? 14.385 -1.000 -18.115 1.00 65.12 94 ILE A CA 1
ATOM 755 C C . ILE A 1 94 ? 13.353 -0.641 -17.032 1.00 65.12 94 ILE A C 1
ATOM 757 O O . ILE A 1 94 ? 13.252 -1.320 -16.019 1.00 65.12 94 ILE A O 1
ATOM 761 N N . PHE A 1 95 ? 12.534 0.385 -17.270 1.00 64.75 95 PHE A N 1
ATOM 762 C CA . PHE A 1 95 ? 11.478 0.846 -16.369 1.00 64.75 95 PHE A CA 1
ATOM 763 C C . PHE A 1 95 ? 10.296 -0.126 -16.274 1.00 64.75 95 PHE A C 1
ATOM 765 O O . PHE A 1 95 ? 9.482 -0.044 -15.355 1.00 64.75 95 PHE A O 1
ATOM 772 N N . TYR A 1 96 ? 10.211 -1.096 -17.180 1.00 71.31 96 TYR A N 1
ATOM 773 C CA . TYR A 1 96 ? 9.176 -2.111 -17.167 1.00 71.31 96 TYR A CA 1
ATOM 774 C C . TYR A 1 96 ? 9.540 -3.244 -16.206 1.00 71.31 96 TYR A C 1
ATOM 776 O O . TYR A 1 96 ? 10.526 -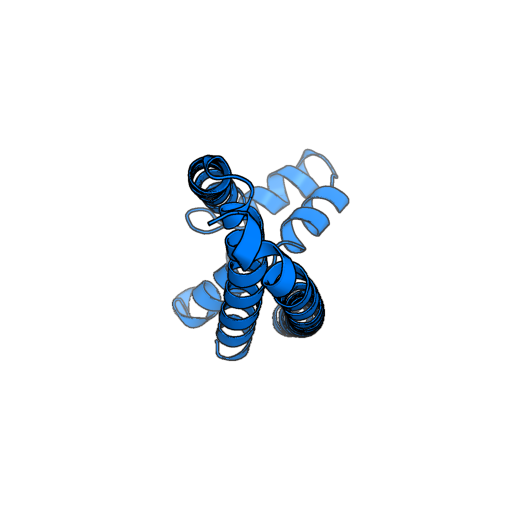3.949 -16.408 1.00 71.31 96 TYR A O 1
ATOM 784 N N . TYR A 1 97 ? 8.726 -3.459 -15.170 1.00 77.12 97 TYR A N 1
ATOM 785 C CA . TYR A 1 97 ? 8.925 -4.604 -14.283 1.00 77.12 97 TYR A CA 1
ATOM 786 C C . TYR A 1 97 ? 8.751 -5.912 -15.067 1.00 77.12 97 TYR A C 1
ATOM 788 O O . TYR A 1 97 ? 7.658 -6.218 -15.555 1.00 77.12 97 TYR A O 1
ATOM 796 N N . SER A 1 98 ? 9.845 -6.661 -15.207 1.00 68.44 98 SER A N 1
ATOM 797 C CA . SER A 1 98 ? 9.930 -7.875 -16.026 1.00 68.44 98 SER A CA 1
ATOM 798 C C . SER A 1 98 ? 9.430 -9.137 -15.320 1.00 68.44 98 SER A C 1
ATOM 800 O O . SER A 1 98 ? 9.228 -10.152 -15.979 1.00 68.44 98 SER A O 1
ATOM 802 N N . GLY A 1 99 ? 9.203 -9.089 -14.003 1.00 77.56 99 GLY A N 1
ATOM 803 C CA . GLY A 1 99 ? 8.688 -10.228 -13.242 1.00 77.56 99 GLY A CA 1
ATOM 804 C C . GLY A 1 99 ? 7.197 -10.508 -13.470 1.00 77.56 99 GLY A C 1
ATOM 805 O O . GLY A 1 99 ? 6.464 -9.702 -14.056 1.00 77.56 99 GLY A O 1
ATOM 806 N N . ASP A 1 100 ? 6.727 -11.637 -12.930 1.00 84.62 100 ASP A N 1
ATOM 807 C CA . ASP A 1 100 ? 5.332 -12.088 -13.024 1.00 84.62 100 ASP A CA 1
ATOM 808 C C . ASP A 1 100 ? 4.378 -11.256 -12.157 1.00 84.62 100 ASP A C 1
ATOM 810 O O . ASP A 1 100 ? 3.870 -11.676 -11.114 1.00 84.62 100 ASP A O 1
ATOM 814 N N . LEU A 1 101 ? 4.103 -10.037 -12.619 1.00 85.56 101 LEU A N 1
ATOM 815 C CA . LEU A 1 101 ? 3.216 -9.092 -11.950 1.00 85.56 101 LEU A CA 1
ATOM 816 C C . LEU A 1 101 ? 1.790 -9.642 -11.800 1.00 85.56 101 LEU A C 1
ATOM 818 O O . LEU A 1 101 ? 1.141 -9.395 -10.791 1.00 85.56 101 LEU A O 1
ATOM 822 N N . TYR A 1 102 ? 1.303 -10.412 -12.778 1.00 88.56 102 TYR A N 1
ATOM 823 C CA . TYR A 1 102 ? -0.029 -11.022 -12.717 1.00 88.56 102 TYR A CA 1
ATOM 824 C C . TYR A 1 102 ? -0.141 -12.058 -11.596 1.00 88.56 102 TYR A C 1
ATOM 826 O O . TYR A 1 102 ? -1.121 -12.038 -10.855 1.00 88.56 102 TYR A O 1
ATOM 834 N N . LEU A 1 103 ? 0.873 -12.913 -11.434 1.00 90.44 103 LEU A N 1
ATOM 835 C CA . LEU A 1 103 ? 0.924 -13.905 -10.360 1.00 90.44 103 LEU A CA 1
ATOM 836 C C . LEU A 1 103 ? 1.026 -13.216 -8.997 1.00 90.44 103 LEU A C 1
ATOM 838 O O . LEU A 1 103 ? 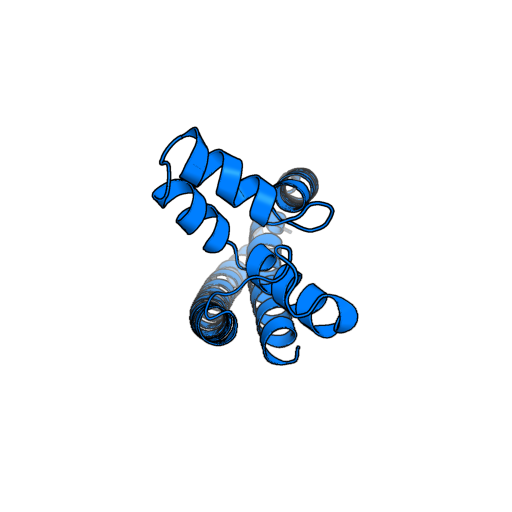0.271 -13.548 -8.085 1.00 90.44 103 LEU A O 1
ATOM 842 N N . ARG A 1 104 ? 1.885 -12.195 -8.873 1.00 90.75 104 ARG A N 1
ATOM 843 C CA . ARG A 1 104 ? 1.998 -11.389 -7.645 1.00 90.75 104 ARG A CA 1
ATOM 844 C C . ARG A 1 104 ? 0.675 -10.731 -7.273 1.00 90.75 104 ARG A C 1
ATOM 846 O O . ARG A 1 104 ? 0.243 -10.842 -6.133 1.00 90.75 104 ARG A O 1
ATOM 853 N N . LEU A 1 105 ? 0.005 -10.091 -8.229 1.00 92.12 105 LEU A N 1
ATOM 854 C CA . LEU A 1 105 ? -1.304 -9.482 -8.000 1.00 92.12 105 LEU A CA 1
ATOM 855 C C . LEU A 1 105 ? -2.379 -10.513 -7.634 1.00 92.12 105 LEU A C 1
ATOM 857 O O . LEU A 1 105 ? -3.241 -10.203 -6.820 1.00 92.12 105 LEU A O 1
ATOM 861 N N . ALA A 1 106 ? -2.340 -11.722 -8.199 1.00 93.12 106 ALA A N 1
ATOM 862 C CA . ALA A 1 106 ? -3.281 -12.785 -7.852 1.00 93.12 106 ALA A CA 1
ATOM 863 C C . ALA A 1 106 ? -3.075 -13.277 -6.410 1.00 93.12 106 ALA A C 1
ATOM 865 O O . ALA A 1 106 ? -4.042 -13.399 -5.658 1.00 93.12 106 ALA A O 1
ATOM 866 N N . ILE A 1 107 ? -1.818 -13.483 -5.999 1.00 93.38 107 ILE A N 1
ATOM 867 C CA . ILE A 1 107 ? -1.473 -13.822 -4.610 1.00 93.38 107 ILE A CA 1
ATOM 868 C C . ILE A 1 107 ? -1.908 -12.695 -3.671 1.00 93.38 107 ILE A C 1
ATOM 870 O O . ILE A 1 107 ? -2.584 -12.949 -2.676 1.00 93.38 107 ILE A O 1
ATOM 874 N N . LEU A 1 108 ? -1.581 -11.446 -4.015 1.00 93.88 108 LEU A N 1
ATOM 875 C CA . LEU A 1 108 ? -1.969 -10.274 -3.233 1.00 93.88 108 LEU A CA 1
ATOM 876 C C . LEU A 1 108 ? -3.483 -10.144 -3.115 1.00 93.88 108 LEU A C 1
ATOM 878 O O . LEU A 1 108 ? -3.966 -9.840 -2.033 1.00 93.88 108 LEU A O 1
ATOM 882 N N . LEU A 1 109 ? -4.242 -10.424 -4.177 1.00 95.00 109 LEU A N 1
ATOM 883 C CA . LEU A 1 109 ? -5.700 -10.442 -4.109 1.00 95.00 109 LEU A CA 1
ATOM 884 C C . LEU A 1 109 ? -6.185 -11.462 -3.074 1.00 95.00 109 LEU A C 1
ATOM 886 O O . LEU A 1 109 ? -7.013 -11.117 -2.234 1.00 95.00 109 LEU A O 1
ATOM 890 N N . GLY A 1 110 ? -5.639 -12.681 -3.092 1.00 95.25 110 GLY A N 1
ATOM 891 C CA . GLY A 1 110 ? -5.936 -13.705 -2.088 1.00 95.25 110 GLY A CA 1
ATOM 892 C C . GLY A 1 110 ? -5.636 -13.227 -0.664 1.00 95.25 110 GLY A C 1
ATOM 893 O O . GLY A 1 110 ? -6.500 -13.303 0.210 1.00 95.25 110 GLY A O 1
ATOM 894 N N . CYS A 1 111 ? -4.455 -12.647 -0.439 1.00 95.00 111 CYS A N 1
ATOM 895 C CA . CYS A 1 111 ? -4.080 -12.076 0.857 1.00 95.00 111 CYS A CA 1
ATOM 896 C C . CYS A 1 111 ? -5.011 -10.929 1.285 1.00 95.00 111 CYS A C 1
ATOM 898 O O . CYS A 1 111 ? -5.434 -10.880 2.439 1.00 95.00 111 CYS A O 1
ATOM 900 N N . CYS A 1 112 ? -5.368 -10.024 0.372 1.00 95.12 112 CYS A N 1
ATOM 901 C CA . CYS A 1 112 ? -6.267 -8.906 0.647 1.00 95.12 112 CYS A CA 1
ATOM 902 C C . CYS A 1 112 ? -7.694 -9.374 0.951 1.00 95.12 112 CYS A C 1
ATOM 904 O O . CYS A 1 112 ? -8.347 -8.771 1.797 1.00 95.12 112 CYS A O 1
ATOM 906 N N . LEU A 1 113 ? -8.175 -10.450 0.323 1.00 96.56 113 LEU A N 1
ATOM 907 C CA . LEU A 1 113 ? -9.474 -11.049 0.644 1.00 96.56 113 LEU A CA 1
ATOM 908 C C . LEU A 1 113 ? -9.485 -11.646 2.055 1.00 96.56 113 LEU A C 1
ATOM 910 O O . LEU A 1 113 ? -10.437 -11.423 2.803 1.00 96.56 113 LEU A O 1
ATOM 914 N N . VAL A 1 114 ? -8.415 -12.344 2.450 1.00 95.75 114 VAL A N 1
ATOM 915 C CA . VAL A 1 114 ? -8.253 -12.832 3.830 1.00 95.75 114 VAL A CA 1
ATOM 916 C C . VAL A 1 114 ? -8.205 -11.656 4.804 1.00 95.75 114 VAL A C 1
ATOM 918 O O . VAL A 1 114 ? -8.898 -11.669 5.819 1.00 95.75 114 VAL A O 1
ATOM 921 N N . PHE A 1 115 ? -7.448 -10.607 4.479 1.00 95.75 115 PHE A N 1
ATOM 922 C CA . PHE A 1 115 ? -7.365 -9.407 5.307 1.00 95.75 115 PHE A CA 1
ATOM 923 C C . PHE A 1 115 ? -8.715 -8.689 5.433 1.00 95.75 115 PHE A C 1
ATOM 925 O O . PHE A 1 115 ? -9.094 -8.302 6.535 1.00 95.75 115 PHE A O 1
ATOM 932 N N . LEU A 1 116 ? -9.482 -8.578 4.345 1.00 95.50 116 LEU A N 1
ATOM 933 C CA . LEU A 1 116 ? -10.838 -8.032 4.360 1.00 95.50 116 LEU A CA 1
ATOM 934 C C . LEU A 1 116 ? -11.759 -8.864 5.252 1.00 95.50 116 LEU A C 1
ATOM 936 O O . LEU A 1 116 ? -12.489 -8.302 6.065 1.00 95.50 116 LEU A O 1
ATOM 940 N N . TRP A 1 117 ? -11.705 -10.190 5.132 1.00 95.88 117 TRP A N 1
ATOM 941 C CA . TRP A 1 117 ? -12.496 -11.094 5.961 1.00 95.88 117 TRP A CA 1
ATOM 942 C C . TRP A 1 117 ? -12.171 -10.928 7.452 1.00 95.88 117 TRP A C 1
ATOM 944 O O . TRP A 1 117 ? -13.083 -10.788 8.270 1.00 95.88 117 TRP A O 1
ATOM 954 N N . VAL A 1 118 ? -10.885 -10.856 7.813 1.00 93.88 118 VAL A N 1
ATOM 955 C CA . VAL A 1 118 ? -10.454 -10.578 9.194 1.00 93.88 118 VAL A CA 1
ATOM 956 C C . VAL A 1 118 ? -10.919 -9.189 9.640 1.00 93.88 118 VAL A C 1
ATOM 958 O O . VAL A 1 118 ? -11.510 -9.060 10.712 1.00 93.88 118 VAL A O 1
ATOM 961 N N . GLY A 1 119 ? -10.721 -8.159 8.815 1.00 91.31 119 GLY A N 1
ATOM 962 C CA . GLY A 1 119 ? -11.129 -6.785 9.110 1.00 91.31 119 GLY A CA 1
ATOM 963 C C . GLY A 1 119 ? -12.633 -6.657 9.347 1.00 91.31 119 GLY A C 1
ATOM 964 O O . GLY A 1 119 ? -13.056 -6.017 10.308 1.00 91.31 119 GLY A O 1
ATOM 965 N N . GLN A 1 120 ? -13.452 -7.349 8.553 1.00 93.31 120 GLN A N 1
ATOM 966 C CA . GLN A 1 120 ? -14.898 -7.426 8.764 1.00 93.31 120 GLN A CA 1
ATOM 967 C C . GLN A 1 120 ? -15.260 -8.073 10.105 1.00 93.31 120 GLN A C 1
ATOM 969 O O . GLN A 1 120 ? -16.170 -7.591 10.782 1.00 93.31 120 GLN A O 1
ATOM 974 N N . ARG A 1 121 ? -14.561 -9.141 10.513 1.00 89.38 121 ARG A N 1
ATOM 975 C CA . ARG A 1 121 ? -14.783 -9.803 11.812 1.00 89.38 121 ARG A CA 1
ATOM 976 C C . ARG A 1 121 ? -14.409 -8.899 12.982 1.00 89.38 121 ARG A C 1
ATOM 978 O O . ARG A 1 121 ? -15.170 -8.823 13.944 1.00 89.38 121 ARG A O 1
ATOM 985 N N . VAL A 1 122 ? -13.277 -8.202 12.885 1.00 87.62 122 VAL A N 1
ATOM 986 C CA . VAL A 1 122 ? -12.838 -7.223 13.892 1.00 87.62 122 VAL A CA 1
ATOM 987 C C . VAL A 1 122 ? -13.864 -6.100 14.006 1.00 87.62 122 VAL A C 1
ATOM 989 O O . VAL A 1 122 ? -14.379 -5.857 15.095 1.00 87.62 122 VAL A O 1
ATOM 992 N N . PHE A 1 123 ? -14.251 -5.500 12.879 1.00 86.50 123 PHE A N 1
ATOM 993 C CA . PHE A 1 123 ? -15.254 -4.440 12.845 1.00 86.50 123 PHE A CA 1
ATOM 994 C C . PHE A 1 123 ? -16.589 -4.903 13.441 1.00 86.50 123 PHE A C 1
ATOM 996 O O . PHE A 1 123 ? -17.174 -4.208 14.264 1.00 86.50 123 PHE A O 1
ATOM 1003 N N . ALA A 1 124 ? -17.071 -6.096 13.071 1.00 85.75 124 ALA A N 1
ATOM 1004 C CA . ALA A 1 124 ? -18.311 -6.661 13.604 1.00 85.75 124 ALA A CA 1
ATOM 1005 C C . ALA A 1 124 ? -18.264 -6.882 15.123 1.00 85.75 124 ALA A C 1
ATOM 1007 O O . ALA A 1 124 ? -19.259 -6.617 15.793 1.00 85.75 124 ALA A O 1
ATOM 1008 N N . ARG A 1 125 ? -17.120 -7.314 15.668 1.00 81.81 125 ARG A N 1
ATOM 1009 C CA . ARG A 1 125 ? -16.932 -7.463 17.116 1.00 81.81 125 ARG A CA 1
ATOM 1010 C C . ARG A 1 125 ? -16.961 -6.113 17.837 1.00 81.81 125 ARG A C 1
ATOM 1012 O O . ARG A 1 125 ? -17.589 -6.011 18.885 1.00 81.81 125 ARG A O 1
ATOM 1019 N N . SER A 1 126 ? -16.335 -5.083 17.270 1.00 77.00 126 SER A N 1
ATOM 1020 C CA . SER A 1 126 ? -16.288 -3.739 17.864 1.00 77.00 126 SER A CA 1
ATOM 1021 C C . SER A 1 126 ? -17.650 -3.033 17.902 1.00 77.00 126 SER A C 1
ATOM 1023 O O . SER A 1 126 ? -17.870 -2.199 18.776 1.00 77.00 126 SER A O 1
ATOM 1025 N N . ARG A 1 127 ? -18.613 -3.423 17.046 1.00 68.69 127 ARG A N 1
ATOM 1026 C CA . ARG A 1 127 ? -19.968 -2.831 17.035 1.00 68.69 127 ARG A CA 1
ATOM 1027 C C . ARG A 1 127 ? -20.708 -2.917 18.367 1.00 68.69 127 ARG A C 1
ATOM 1029 O O . ARG A 1 127 ? -21.464 -2.005 18.673 1.00 68.69 127 ARG A O 1
ATOM 1036 N N . GLY A 1 128 ? -20.497 -3.981 19.145 1.00 62.81 128 GLY A N 1
ATOM 1037 C CA . GLY A 1 128 ? -21.138 -4.132 20.457 1.00 62.81 128 GLY A CA 1
ATOM 1038 C C . GLY A 1 128 ? -20.680 -3.081 21.472 1.00 62.81 128 GLY A C 1
ATOM 1039 O O . GLY A 1 128 ? -21.471 -2.652 22.303 1.00 62.81 128 GLY A O 1
ATOM 1040 N N . ASN A 1 129 ? -19.434 -2.619 21.351 1.00 62.03 129 ASN A N 1
ATOM 1041 C CA . ASN A 1 129 ? -18.829 -1.660 22.273 1.00 62.03 129 ASN A CA 1
ATOM 1042 C C . ASN A 1 129 ? -19.009 -0.201 21.814 1.00 62.03 129 ASN A C 1
ATOM 1044 O O . ASN A 1 129 ? -18.887 0.704 22.630 1.00 62.03 129 ASN A O 1
ATOM 1048 N N . PHE A 1 130 ? -19.333 0.055 20.538 1.00 63.16 130 PHE A N 1
ATOM 1049 C CA . PHE A 1 130 ? -19.547 1.421 20.032 1.00 63.16 130 PHE A CA 1
ATOM 1050 C C . PHE A 1 130 ? -20.695 2.153 20.729 1.00 63.16 130 PHE A C 1
ATOM 1052 O O . PHE A 1 130 ? -20.645 3.367 20.863 1.00 63.16 130 PHE A O 1
ATOM 1059 N N . ALA A 1 131 ? -21.709 1.427 21.206 1.00 60.31 131 ALA A N 1
ATOM 1060 C CA . ALA A 1 131 ? -22.823 2.024 21.938 1.00 60.31 131 ALA A CA 1
ATOM 1061 C C . ALA A 1 131 ? -22.441 2.533 23.344 1.00 60.31 131 ALA A C 1
ATOM 1063 O O . ALA A 1 131 ? -23.219 3.273 23.934 1.00 60.31 131 ALA A O 1
ATOM 1064 N N . GLN A 1 132 ? -21.290 2.124 23.892 1.00 59.00 132 GLN A N 1
ATOM 1065 C CA . GLN A 1 132 ? -20.816 2.545 25.217 1.00 59.00 132 GLN A CA 1
ATOM 1066 C C . GLN A 1 132 ? -19.790 3.687 25.173 1.00 59.00 132 GLN A C 1
ATOM 1068 O O . GLN A 1 132 ? -19.598 4.336 26.196 1.00 59.00 132 GLN A O 1
ATOM 1073 N N . GLU A 1 133 ? -19.129 3.924 24.033 1.00 58.56 133 GLU A N 1
ATOM 1074 C CA . GLU A 1 133 ? -18.061 4.936 23.893 1.00 58.56 133 GLU A CA 1
ATOM 1075 C C . GLU A 1 133 ? -18.437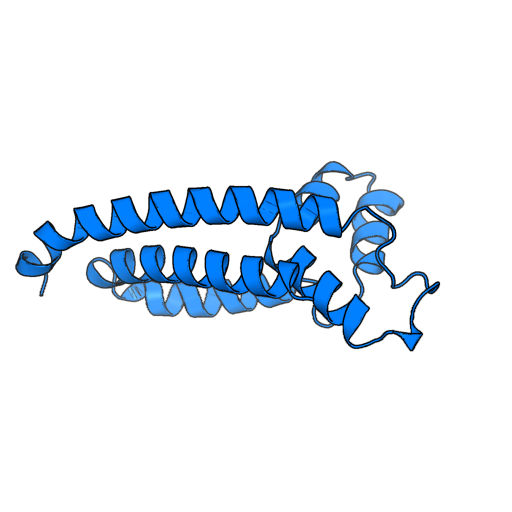 6.152 23.021 1.00 58.56 133 GLU A C 1
ATOM 1077 O O . GLU A 1 133 ? -17.608 7.037 22.800 1.00 58.56 133 GLU A O 1
ATOM 1082 N N . LEU A 1 134 ? -19.683 6.204 22.537 1.00 55.06 134 LEU A N 1
ATOM 1083 C CA . LEU A 1 134 ? -20.303 7.390 21.927 1.00 55.06 134 LEU A CA 1
ATOM 1084 C C . LEU A 1 134 ? -20.892 8.308 23.002 1.00 55.06 134 LEU A C 1
ATOM 1086 O O . LEU A 1 134 ? -20.673 9.535 22.883 1.00 55.06 134 LEU A O 1
#

Radius of gyration: 17.6 Å; Cα contacts (8 Å, |Δi|>4): 106; chains: 1; bounding box: 48×26×50 Å

Mean predicted aligned error: 6.09 Å

Solvent-accessible surface area (backbone atoms only — not comparable to full-atom values): 7420 Å² total; per-residue (Å²): 92,70,65,39,51,50,36,49,53,42,38,53,49,20,50,48,41,41,50,55,52,48,36,70,82,36,72,67,45,60,62,51,48,56,55,46,50,56,52,48,52,72,76,26,56,76,93,51,59,62,51,64,55,45,43,55,30,39,70,72,63,65,35,53,66,59,49,50,56,54,66,63,36,65,65,36,55,31,45,52,40,46,50,58,64,78,43,58,88,48,69,89,42,83,80,46,81,84,65,68,59,67,60,52,48,53,53,46,33,53,53,27,51,52,46,26,54,51,21,51,52,54,36,60,61,49,56,75,54,50,80,78,73,114

Foldseek 3Di:
DVLLVLLCVLQVLLVCLQLVLVCLVPVCSVVVVVVVVVVVVVLACQPHALVVVCCVQCVVPVNVVVSVVSLLDSVNLSNLVVCCVVCVVCPPPPSRDPDDSVVSSVVSSVVSNVSSVVSVVSSVVSVVVSVVSD

pLDDT: mean 86.02, std 9.7, range [55.06, 96.69]